Protein AF-A0A924IJB0-F1 (afdb_monomer_lite)

Structure (mmCIF, N/CA/C/O backbone):
data_AF-A0A924IJB0-F1
#
_entry.id   AF-A0A924IJB0-F1
#
loop_
_atom_site.group_PDB
_atom_site.id
_atom_site.type_symbol
_atom_site.label_atom_id
_atom_site.label_alt_id
_atom_site.label_comp_id
_atom_site.label_asym_id
_atom_site.label_entity_id
_atom_site.label_seq_id
_atom_site.pdbx_PDB_ins_code
_atom_site.Cartn_x
_atom_site.Cartn_y
_atom_site.Cartn_z
_atom_site.occupancy
_atom_site.B_iso_or_equiv
_atom_site.auth_seq_id
_atom_site.auth_comp_id
_atom_site.auth_asym_id
_atom_site.auth_atom_id
_atom_site.pdbx_PDB_model_num
ATOM 1 N N . ASP A 1 1 ? -0.884 10.575 5.904 1.00 69.75 1 ASP A N 1
ATOM 2 C CA . ASP A 1 1 ? 0.218 9.619 5.655 1.00 69.75 1 ASP A CA 1
ATOM 3 C C . ASP A 1 1 ? 0.117 9.148 4.200 1.00 69.75 1 ASP A C 1
ATOM 5 O O . ASP A 1 1 ? -0.997 9.064 3.702 1.00 69.75 1 ASP A O 1
ATOM 9 N N . ARG A 1 2 ? 1.236 8.926 3.495 1.00 82.44 2 ARG A N 1
ATOM 10 C CA . ARG A 1 2 ? 1.253 8.327 2.149 1.00 82.44 2 ARG A CA 1
ATOM 11 C C . ARG A 1 2 ? 1.459 6.807 2.259 1.00 82.44 2 ARG A C 1
ATOM 13 O O . ARG A 1 2 ? 2.461 6.340 2.808 1.00 82.44 2 ARG A O 1
ATOM 20 N N . THR A 1 3 ? 0.565 6.033 1.654 1.00 91.94 3 THR A N 1
ATOM 21 C CA . THR A 1 3 ? 0.683 4.569 1.557 1.00 91.94 3 THR A CA 1
ATOM 22 C C . THR A 1 3 ? 1.615 4.188 0.406 1.00 91.94 3 THR A C 1
ATOM 24 O O . THR A 1 3 ? 1.205 4.165 -0.749 1.00 91.94 3 THR A O 1
ATOM 27 N N . VAL A 1 4 ? 2.891 3.941 0.716 1.00 94.62 4 VAL A N 1
ATOM 28 C CA . VAL A 1 4 ? 3.938 3.544 -0.243 1.00 94.62 4 VAL A CA 1
ATOM 29 C C . VAL A 1 4 ? 4.889 2.566 0.447 1.00 94.62 4 VAL A C 1
ATOM 31 O O . VAL A 1 4 ? 5.239 2.776 1.609 1.00 94.62 4 VAL A O 1
ATOM 34 N N . GLY A 1 5 ? 5.319 1.516 -0.253 1.00 95.31 5 GLY A N 1
ATOM 35 C CA . GLY A 1 5 ? 6.289 0.551 0.260 1.00 95.31 5 GLY A CA 1
ATOM 36 C C . GLY A 1 5 ? 6.167 -0.815 -0.406 1.00 95.31 5 GLY A C 1
ATOM 37 O O . GLY A 1 5 ? 5.580 -0.945 -1.479 1.00 95.31 5 GLY A O 1
ATOM 38 N N . SER A 1 6 ? 6.714 -1.837 0.253 1.00 96.75 6 SER A N 1
ATOM 39 C CA . SER A 1 6 ? 6.495 -3.232 -0.137 1.00 96.75 6 SER A CA 1
ATOM 40 C C . SER A 1 6 ? 5.023 -3.633 0.071 1.00 96.75 6 SER A C 1
ATOM 42 O O . SER A 1 6 ? 4.318 -2.975 0.846 1.00 96.75 6 SER A O 1
ATOM 44 N N . PRO A 1 7 ? 4.549 -4.737 -0.534 1.00 96.38 7 PRO A N 1
ATOM 45 C CA . PRO A 1 7 ? 3.189 -5.230 -0.307 1.00 96.38 7 PRO A CA 1
ATOM 46 C C . PRO A 1 7 ? 2.850 -5.434 1.177 1.00 96.38 7 PRO A C 1
ATOM 48 O O . PRO A 1 7 ? 1.755 -5.082 1.607 1.00 96.38 7 PRO A O 1
ATOM 51 N N . ALA A 1 8 ? 3.803 -5.920 1.982 1.00 96.31 8 ALA A 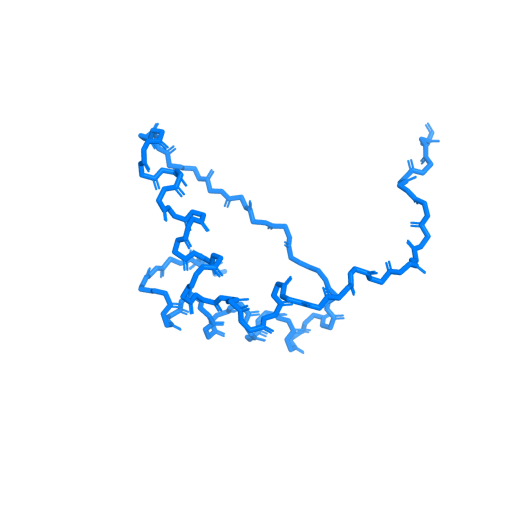N 1
ATOM 52 C CA . ALA A 1 8 ? 3.620 -6.100 3.424 1.00 96.31 8 ALA A CA 1
ATOM 53 C C . ALA A 1 8 ? 3.447 -4.760 4.161 1.00 96.31 8 ALA A C 1
ATOM 55 O O . ALA A 1 8 ? 2.556 -4.619 4.996 1.00 96.31 8 ALA A O 1
ATOM 56 N N . THR A 1 9 ? 4.258 -3.753 3.820 1.00 96.38 9 THR A N 1
ATOM 57 C CA . THR A 1 9 ? 4.129 -2.403 4.389 1.00 96.38 9 THR A CA 1
ATOM 58 C C . THR A 1 9 ? 2.795 -1.762 4.012 1.00 96.38 9 THR A C 1
ATOM 60 O O . THR A 1 9 ? 2.153 -1.133 4.849 1.00 96.38 9 THR A O 1
ATOM 63 N N . VAL A 1 10 ? 2.369 -1.920 2.757 1.00 96.00 10 VAL A N 1
ATOM 64 C CA . VAL A 1 10 ? 1.097 -1.378 2.267 1.00 96.00 10 VAL A CA 1
ATOM 65 C C . VAL A 1 10 ? -0.093 -2.063 2.940 1.00 96.00 10 VAL A C 1
ATOM 67 O O . VAL A 1 10 ? -1.003 -1.358 3.370 1.00 96.00 10 VAL A O 1
ATOM 70 N N . ARG A 1 11 ? -0.064 -3.395 3.107 1.00 95.00 11 ARG A N 1
ATOM 71 C CA . ARG A 1 11 ? -1.082 -4.148 3.861 1.00 95.00 11 ARG A CA 1
ATOM 72 C C . ARG A 1 11 ? -1.242 -3.586 5.272 1.00 95.00 11 ARG A C 1
ATOM 74 O O . ARG A 1 11 ? -2.344 -3.188 5.626 1.00 95.00 11 ARG A O 1
ATOM 81 N N . GLN A 1 12 ? -0.143 -3.465 6.023 1.00 96.00 12 GLN A N 1
ATOM 82 C CA . GLN A 1 12 ? -0.189 -2.961 7.398 1.00 96.00 12 GLN A CA 1
ATOM 83 C C . GLN A 1 12 ? -0.815 -1.563 7.478 1.00 96.00 12 GLN A C 1
ATOM 85 O O . GLN A 1 12 ? -1.735 -1.341 8.254 1.00 96.00 12 GLN A O 1
ATOM 90 N N . LYS A 1 13 ? -0.370 -0.627 6.631 1.00 95.62 13 LYS A N 1
ATOM 91 C CA . LYS A 1 13 ? -0.897 0.746 6.633 1.00 95.62 13 LYS A CA 1
ATOM 92 C C . LYS A 1 13 ? -2.386 0.819 6.296 1.00 95.62 13 LYS A C 1
ATOM 94 O O . LYS A 1 13 ? -3.098 1.665 6.829 1.00 95.62 13 LYS A O 1
ATOM 99 N N . LEU A 1 14 ? -2.848 -0.017 5.369 1.00 93.81 14 LEU A N 1
ATOM 100 C CA . LEU A 1 14 ? -4.258 -0.061 4.993 1.00 93.81 14 LEU A CA 1
ATOM 101 C C . LEU A 1 14 ? -5.109 -0.742 6.073 1.00 93.81 14 LEU A C 1
ATOM 103 O O . LEU A 1 14 ? -6.227 -0.296 6.312 1.00 93.81 14 LEU A O 1
ATOM 107 N N . ASP A 1 15 ? -4.578 -1.748 6.767 1.00 93.38 15 ASP A N 1
ATOM 108 C CA . ASP A 1 15 ? -5.226 -2.341 7.942 1.00 93.38 15 ASP A CA 1
ATOM 109 C C . ASP A 1 15 ? -5.372 -1.328 9.082 1.00 93.38 15 ASP A C 1
ATOM 111 O O . ASP A 1 15 ? -6.456 -1.204 9.654 1.00 93.38 15 ASP A O 1
ATOM 115 N N . ASP A 1 16 ? -4.330 -0.540 9.351 1.00 95.25 16 ASP A N 1
ATOM 116 C CA . ASP A 1 16 ? -4.375 0.538 10.342 1.00 95.25 16 ASP A CA 1
ATOM 117 C C . ASP A 1 16 ? -5.428 1.594 9.964 1.00 95.25 16 ASP A C 1
ATOM 119 O O . ASP A 1 16 ? -6.189 2.063 10.813 1.00 95.25 16 ASP A O 1
ATOM 123 N N . LEU A 1 17 ? -5.518 1.943 8.673 1.00 93.31 17 LEU A N 1
ATOM 124 C CA . LEU A 1 17 ? -6.521 2.880 8.165 1.00 93.31 17 LEU A CA 1
ATOM 125 C C . LEU A 1 17 ? -7.948 2.343 8.340 1.00 93.31 17 LEU A C 1
ATOM 127 O O . LEU A 1 17 ? -8.826 3.087 8.777 1.00 93.31 17 LEU A O 1
ATOM 131 N N . LEU A 1 18 ? -8.190 1.070 8.024 1.00 92.31 18 LEU A N 1
ATOM 132 C CA . LEU A 1 18 ? -9.498 0.431 8.203 1.00 92.31 18 LEU A CA 1
ATOM 133 C C . LEU A 1 18 ? -9.892 0.374 9.676 1.00 92.31 18 LEU A C 1
ATOM 135 O O . LEU A 1 18 ? -11.015 0.725 10.020 1.00 92.31 18 LEU A O 1
ATOM 139 N N . ALA A 1 19 ? -8.962 -0.004 10.554 1.00 94.44 19 ALA A N 1
ATOM 140 C CA . ALA A 1 19 ? -9.206 -0.051 11.991 1.00 94.44 19 ALA A CA 1
ATOM 141 C C . ALA A 1 19 ? -9.538 1.336 12.566 1.00 94.44 19 ALA A C 1
ATOM 143 O O . ALA A 1 19 ? -10.403 1.457 13.430 1.00 94.44 19 ALA A O 1
AT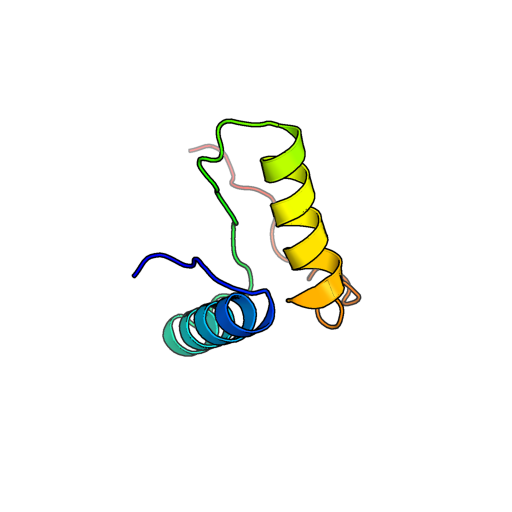OM 144 N N . LEU A 1 20 ? -8.876 2.384 12.068 1.00 96.81 20 LEU A N 1
ATOM 145 C CA . LEU A 1 20 ? -9.103 3.759 12.509 1.00 96.81 20 LEU A CA 1
ATOM 146 C C . LEU A 1 20 ? -10.436 4.337 12.014 1.00 96.81 20 LEU A C 1
ATOM 148 O O . LEU A 1 20 ? -11.038 5.163 12.697 1.00 96.81 20 LEU A O 1
ATOM 152 N N . THR A 1 21 ? -10.872 3.949 10.816 1.00 95.50 21 THR A N 1
ATOM 153 C CA . THR A 1 21 ? -12.021 4.571 10.133 1.00 95.50 21 THR A CA 1
ATOM 154 C C . THR A 1 21 ? -13.293 3.734 10.172 1.00 95.50 21 THR A C 1
ATOM 156 O O . THR A 1 21 ? -14.366 4.275 9.922 1.00 95.50 21 THR A O 1
ATOM 159 N N . ALA A 1 22 ? -13.180 2.438 10.473 1.00 93.44 22 ALA A N 1
ATOM 160 C CA . ALA A 1 22 ? -14.242 1.446 10.334 1.00 93.44 22 ALA A CA 1
ATOM 161 C C . ALA A 1 22 ? -14.885 1.420 8.931 1.00 93.44 22 ALA A C 1
ATOM 163 O O . ALA A 1 22 ? -16.056 1.078 8.797 1.00 93.44 22 ALA A O 1
ATOM 164 N N . ALA A 1 23 ? -14.139 1.800 7.889 1.00 91.12 23 ALA A N 1
ATOM 165 C CA . ALA A 1 23 ? -14.625 1.740 6.517 1.00 91.12 23 ALA A CA 1
ATOM 166 C C . ALA A 1 23 ? -14.774 0.284 6.047 1.00 91.12 23 ALA A C 1
ATOM 168 O O . ALA A 1 23 ? -13.914 -0.554 6.315 1.00 91.12 23 ALA A O 1
ATOM 169 N N . ASP A 1 24 ? -15.834 -0.001 5.294 1.00 85.81 24 ASP A N 1
ATOM 170 C CA . ASP A 1 24 ? -16.043 -1.316 4.675 1.00 85.81 24 ASP A CA 1
ATOM 171 C C . ASP A 1 24 ? -15.232 -1.488 3.380 1.00 85.81 24 ASP A C 1
ATOM 173 O O . ASP A 1 24 ? -14.907 -2.606 2.975 1.00 85.81 24 ASP A O 1
ATOM 177 N N . GLU A 1 25 ? -14.878 -0.372 2.735 1.00 86.94 25 GLU A N 1
ATOM 178 C CA . GLU A 1 25 ? -14.205 -0.327 1.439 1.00 86.94 25 GLU A CA 1
ATOM 179 C C . GLU A 1 25 ? -13.087 0.724 1.407 1.00 86.94 25 GLU A C 1
ATOM 181 O O . GLU A 1 25 ? -13.137 1.747 2.092 1.00 86.94 25 GLU A O 1
ATOM 186 N N . ILE A 1 26 ? -12.081 0.491 0.555 1.00 88.44 26 ILE A N 1
ATOM 187 C CA . ILE A 1 26 ? -11.008 1.450 0.268 1.00 88.44 26 ILE A CA 1
ATOM 188 C C . ILE A 1 26 ? -10.944 1.692 -1.234 1.00 88.44 26 ILE A C 1
ATOM 190 O O . ILE A 1 26 ? -10.722 0.768 -2.016 1.00 88.44 26 ILE A O 1
ATOM 194 N N . MET A 1 27 ? -11.027 2.957 -1.634 1.00 90.62 27 MET A N 1
ATOM 195 C CA . MET A 1 27 ? -10.683 3.366 -2.993 1.00 90.62 27 MET A CA 1
ATOM 196 C C . MET A 1 27 ? -9.177 3.621 -3.100 1.00 90.62 27 MET A C 1
ATOM 198 O O . MET A 1 27 ? -8.630 4.479 -2.404 1.00 90.62 27 MET A O 1
ATOM 202 N N . VAL A 1 28 ? -8.495 2.896 -3.990 1.00 91.69 28 VAL A N 1
ATOM 203 C CA . VAL A 1 28 ? -7.053 3.058 -4.222 1.00 91.69 28 VAL A CA 1
ATOM 204 C C . VAL A 1 28 ? -6.798 3.945 -5.436 1.00 91.69 28 VAL A C 1
ATOM 206 O O . VAL A 1 28 ? -7.079 3.571 -6.575 1.00 91.69 28 VAL A O 1
ATOM 209 N N . MET A 1 29 ? -6.162 5.089 -5.197 1.00 92.44 29 MET A N 1
ATOM 210 C CA . MET A 1 29 ? -5.662 5.979 -6.241 1.00 92.44 29 MET A CA 1
ATOM 211 C C . MET A 1 29 ? -4.138 6.057 -6.172 1.00 92.44 29 MET A C 1
ATOM 213 O O . MET A 1 29 ? -3.568 6.281 -5.103 1.00 92.44 29 MET A O 1
ATOM 217 N N . ASN A 1 30 ? -3.474 5.909 -7.317 1.00 91.62 30 ASN A N 1
ATOM 218 C CA . ASN A 1 30 ? -2.045 6.167 -7.445 1.00 91.62 30 ASN A CA 1
ATOM 219 C C . ASN A 1 30 ? -1.775 7.192 -8.555 1.00 91.62 30 ASN A C 1
ATOM 221 O O . ASN A 1 30 ? -2.554 7.347 -9.492 1.00 91.62 30 ASN A O 1
ATOM 225 N N . LEU A 1 31 ? -0.660 7.907 -8.417 1.00 93.12 31 LEU A N 1
ATOM 226 C CA . LEU A 1 31 ? -0.140 8.846 -9.411 1.00 93.12 31 LEU A CA 1
ATOM 22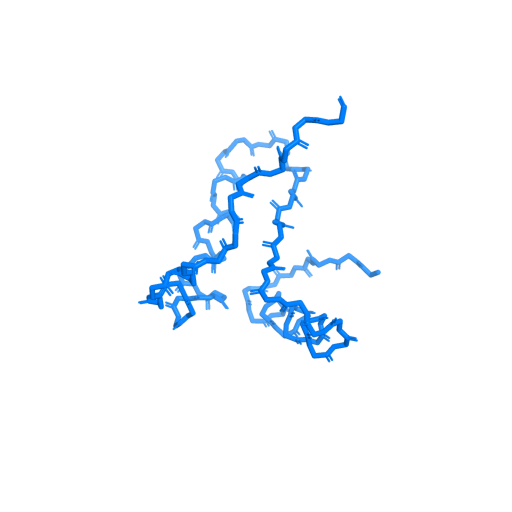7 C C . LEU A 1 31 ? 1.197 8.305 -9.923 1.00 93.12 31 LEU A C 1
ATOM 229 O O . LEU A 1 31 ? 2.255 8.875 -9.663 1.00 93.12 31 LEU A O 1
ATOM 233 N N . ILE A 1 32 ? 1.141 7.145 -10.576 1.00 95.88 32 ILE A N 1
ATOM 234 C CA . ILE A 1 32 ? 2.296 6.498 -11.204 1.00 95.88 32 ILE A CA 1
ATOM 23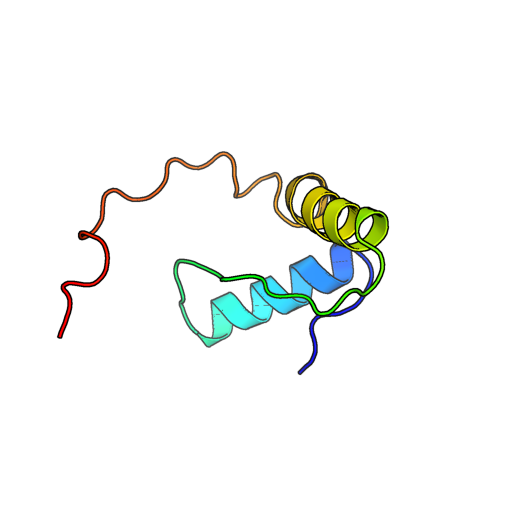5 C C . ILE A 1 32 ? 2.274 6.838 -12.697 1.00 95.88 32 ILE A C 1
ATOM 237 O O . ILE A 1 32 ? 1.266 6.618 -13.377 1.00 95.88 32 ILE A O 1
ATOM 241 N N . ALA A 1 33 ? 3.373 7.431 -13.174 1.00 97.06 33 ALA A N 1
ATOM 242 C CA . ALA A 1 33 ? 3.487 7.941 -14.537 1.00 97.06 33 ALA A CA 1
ATOM 243 C C . ALA A 1 33 ? 3.523 6.809 -15.569 1.00 97.06 33 ALA A C 1
ATOM 245 O O . ALA A 1 33 ? 2.773 6.847 -16.545 1.00 97.06 33 ALA A O 1
ATOM 246 N N . ASP A 1 34 ? 4.364 5.799 -15.334 1.00 98.12 34 ASP A N 1
ATOM 247 C CA . ASP A 1 34 ? 4.437 4.635 -16.206 1.00 98.12 34 ASP A CA 1
ATOM 248 C C . ASP A 1 34 ? 3.188 3.757 -16.042 1.00 98.12 34 ASP A C 1
ATOM 250 O O . ASP A 1 34 ? 2.740 3.447 -14.934 1.00 98.12 34 ASP A O 1
ATOM 254 N N . HIS A 1 35 ? 2.584 3.380 -17.167 1.00 97.69 35 HIS A N 1
ATOM 255 C CA . HIS A 1 35 ? 1.361 2.587 -17.157 1.00 97.69 35 HIS A CA 1
ATOM 256 C C . HIS A 1 35 ? 1.599 1.163 -16.649 1.00 97.69 35 HIS A C 1
ATOM 258 O O . HIS A 1 35 ? 0.771 0.640 -15.905 1.00 97.69 35 HIS A O 1
ATOM 264 N N . THR A 1 36 ? 2.725 0.558 -17.020 1.00 98.38 36 THR A N 1
ATOM 265 C CA . THR A 1 36 ? 3.093 -0.803 -16.624 1.00 98.38 36 THR A CA 1
ATOM 266 C C . THR A 1 36 ? 3.332 -0.860 -15.123 1.00 98.38 36 THR A C 1
ATOM 268 O O . THR A 1 36 ? 2.794 -1.738 -14.454 1.00 98.38 36 THR A O 1
ATOM 271 N N . ASP A 1 37 ? 4.031 0.131 -14.567 1.00 98.00 37 ASP A N 1
ATOM 272 C CA . ASP A 1 37 ? 4.227 0.241 -13.119 1.00 98.00 37 ASP A CA 1
ATOM 273 C C . ASP A 1 37 ? 2.903 0.475 -12.384 1.00 98.00 37 ASP A C 1
ATOM 275 O O . ASP A 1 37 ? 2.665 -0.087 -11.310 1.00 98.00 37 ASP A O 1
ATOM 279 N N . ARG A 1 38 ? 2.000 1.276 -12.969 1.00 96.94 38 ARG A N 1
ATOM 280 C CA . ARG A 1 38 ? 0.659 1.486 -12.413 1.00 96.94 38 ARG A CA 1
ATOM 281 C C . ARG A 1 38 ? -0.127 0.180 -12.354 1.00 96.94 38 ARG A C 1
ATOM 283 O O . ARG A 1 38 ? -0.710 -0.113 -11.312 1.00 96.94 38 ARG A O 1
ATOM 290 N N . VAL A 1 39 ? -0.136 -0.593 -13.439 1.00 97.25 39 VAL A N 1
ATOM 291 C CA . VAL A 1 39 ? -0.779 -1.915 -13.489 1.00 97.25 39 VAL A CA 1
ATOM 292 C C . VAL A 1 39 ? -0.139 -2.847 -12.465 1.00 97.25 39 VAL A C 1
ATOM 294 O O . VAL A 1 39 ? -0.847 -3.413 -11.633 1.00 97.25 39 VAL A O 1
ATOM 297 N N . ARG A 1 40 ? 1.197 -2.911 -12.424 1.00 97.56 40 ARG A N 1
ATOM 298 C CA . ARG A 1 40 ? 1.931 -3.753 -11.478 1.00 97.56 40 ARG A CA 1
ATOM 299 C C . ARG A 1 40 ? 1.617 -3.411 -10.023 1.00 97.56 40 ARG A C 1
ATOM 301 O O . ARG A 1 40 ? 1.499 -4.308 -9.193 1.00 97.56 40 ARG A O 1
ATOM 308 N N . SER A 1 41 ? 1.436 -2.131 -9.698 1.00 96.88 41 SER A N 1
ATOM 309 C CA . SER A 1 41 ? 1.014 -1.706 -8.360 1.00 96.88 41 SER A CA 1
ATOM 310 C C . SER A 1 41 ? -0.349 -2.283 -7.971 1.00 96.88 41 SER A C 1
ATOM 312 O O . SER A 1 41 ? -0.529 -2.647 -6.809 1.00 96.88 41 SER A O 1
ATOM 314 N N . TYR A 1 42 ? -1.304 -2.356 -8.902 1.00 95.50 42 TYR A N 1
ATOM 315 C CA . TYR A 1 42 ? -2.620 -2.942 -8.642 1.00 95.50 42 TYR A CA 1
ATOM 316 C C . TYR A 1 42 ? -2.562 -4.470 -8.539 1.00 95.50 42 TYR A C 1
ATOM 318 O O . TYR A 1 42 ? -3.195 -5.031 -7.648 1.00 95.50 42 TYR A O 1
ATOM 326 N N . GLU A 1 43 ? -1.755 -5.137 -9.367 1.00 95.88 43 GLU A N 1
ATOM 327 C CA . GLU A 1 43 ? -1.509 -6.583 -9.252 1.00 95.88 43 GLU A CA 1
ATOM 328 C C . GLU A 1 43 ? -0.915 -6.941 -7.887 1.00 95.88 43 GLU A C 1
ATOM 330 O O . GLU A 1 43 ? -1.431 -7.810 -7.194 1.00 95.88 43 GLU A O 1
ATOM 335 N N . LEU A 1 44 ? 0.123 -6.224 -7.440 1.00 96.25 44 LEU A N 1
ATOM 336 C CA . LEU A 1 44 ? 0.739 -6.452 -6.128 1.00 96.25 44 LEU A CA 1
ATOM 337 C C . LEU A 1 44 ? -0.258 -6.254 -4.979 1.00 96.25 44 LEU A C 1
ATOM 339 O O . LEU A 1 44 ? -0.228 -6.992 -3.990 1.00 96.25 44 LEU A O 1
ATOM 343 N N . LEU A 1 45 ? -1.149 -5.268 -5.107 1.00 94.12 45 LEU A N 1
ATOM 344 C CA . LEU A 1 45 ? -2.229 -5.069 -4.149 1.00 94.12 45 LEU A CA 1
ATOM 345 C C . LEU A 1 45 ? -3.176 -6.272 -4.124 1.00 94.12 45 LEU A C 1
ATOM 347 O O . LEU A 1 45 ? -3.440 -6.803 -3.048 1.00 94.12 45 LEU A O 1
ATOM 351 N N . ALA A 1 46 ? -3.641 -6.721 -5.290 1.00 93.00 46 ALA A N 1
ATOM 352 C CA . ALA A 1 46 ? -4.604 -7.808 -5.404 1.00 93.00 46 ALA A CA 1
ATOM 353 C C . ALA A 1 46 ? -4.025 -9.172 -5.002 1.00 93.00 46 ALA A C 1
ATOM 355 O O . ALA A 1 46 ? -4.678 -9.932 -4.297 1.00 93.00 46 ALA A O 1
ATOM 356 N N . GLU A 1 47 ? -2.797 -9.476 -5.411 1.00 93.62 47 GLU A N 1
ATOM 357 C CA . GLU A 1 47 ? -2.201 -10.810 -5.286 1.00 93.62 47 GLU A CA 1
ATOM 358 C C . GLU A 1 47 ? -1.423 -11.010 -3.985 1.00 93.62 47 GLU A C 1
ATOM 360 O O . GLU A 1 47 ? -1.272 -12.140 -3.526 1.00 93.62 47 GLU A O 1
ATOM 365 N N . GLN A 1 48 ? -0.901 -9.938 -3.381 1.00 94.44 48 GLN A N 1
ATOM 366 C CA . GLN A 1 48 ? 0.013 -10.057 -2.237 1.00 94.44 48 GLN A CA 1
ATOM 367 C C . GLN A 1 48 ? -0.497 -9.297 -1.013 1.00 94.44 48 GLN A C 1
ATOM 369 O O . GLN A 1 48 ? -0.495 -9.826 0.104 1.00 94.44 48 GLN A O 1
ATOM 374 N N . ALA A 1 49 ? -0.980 -8.067 -1.198 1.00 89.19 49 ALA A N 1
ATOM 375 C CA . ALA A 1 49 ? -1.447 -7.262 -0.074 1.00 89.19 49 ALA A CA 1
ATOM 376 C C . ALA A 1 49 ? -2.896 -7.570 0.353 1.00 89.19 49 ALA A C 1
ATOM 378 O O . ALA A 1 49 ? -3.199 -7.344 1.517 1.00 89.19 49 ALA A O 1
ATOM 379 N N . PHE A 1 50 ? -3.773 -8.081 -0.526 1.00 87.44 50 PHE A N 1
ATOM 380 C CA . PHE A 1 50 ? -5.212 -8.275 -0.234 1.00 87.44 50 PHE A CA 1
ATOM 381 C C . PHE A 1 50 ? -5.844 -9.547 -0.828 1.00 87.44 50 PHE A C 1
ATOM 383 O O . PHE A 1 50 ? -7.071 -9.668 -0.843 1.00 87.44 50 PHE A O 1
ATOM 390 N N . ALA A 1 51 ? -5.045 -10.516 -1.281 1.00 86.00 51 ALA A N 1
ATOM 391 C CA . ALA A 1 51 ? -5.554 -11.733 -1.931 1.00 86.00 51 ALA A CA 1
ATOM 392 C C . ALA A 1 51 ? -6.619 -12.480 -1.109 1.00 86.00 51 ALA A C 1
ATOM 394 O O . ALA A 1 51 ? -7.606 -12.969 -1.651 1.00 86.00 51 ALA A O 1
ATOM 395 N N . ASP A 1 52 ? -6.456 -12.512 0.214 1.00 87.12 52 ASP A N 1
ATOM 396 C CA . ASP A 1 52 ? -7.375 -13.140 1.163 1.00 87.12 52 ASP A CA 1
ATOM 397 C C . ASP A 1 52 ? -8.713 -12.395 1.321 1.00 87.12 52 ASP A C 1
ATOM 399 O O . ASP A 1 52 ? -9.716 -12.996 1.706 1.00 87.12 52 ASP A O 1
ATOM 403 N N . ARG A 1 53 ? -8.757 -11.094 1.008 1.00 77.81 53 ARG A N 1
ATOM 404 C CA . ARG A 1 53 ? -9.948 -10.248 1.187 1.00 77.81 53 ARG A CA 1
ATOM 405 C C . ARG A 1 53 ? -10.781 -10.084 -0.078 1.00 77.81 53 ARG A C 1
ATOM 407 O O . ARG A 1 53 ? -11.996 -9.945 0.030 1.00 77.81 53 ARG A O 1
ATOM 414 N N . LEU A 1 54 ? -10.165 -10.157 -1.258 1.00 73.31 54 LEU A N 1
ATOM 415 C CA . LEU A 1 54 ? -10.863 -10.028 -2.546 1.00 73.31 54 LEU A CA 1
ATOM 416 C C . LEU A 1 54 ? -11.707 -11.257 -2.920 1.00 73.31 54 LEU A C 1
ATOM 418 O O . LEU A 1 54 ? -12.577 -11.167 -3.779 1.00 73.31 54 LEU A O 1
ATOM 422 N N . ALA A 1 55 ? -11.496 -12.396 -2.258 1.00 66.94 55 ALA A N 1
ATOM 423 C CA . ALA A 1 55 ? -12.305 -13.598 -2.455 1.00 66.94 55 ALA A CA 1
ATOM 424 C C . ALA A 1 5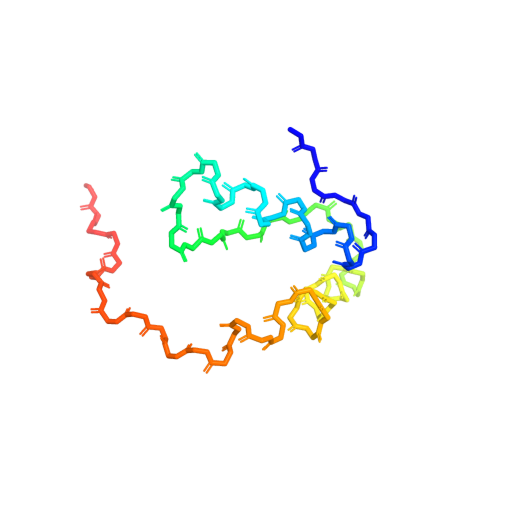5 ? -13.702 -13.521 -1.797 1.00 66.94 55 ALA A C 1
ATOM 426 O O . ALA A 1 55 ? -14.522 -14.421 -1.986 1.00 66.94 55 ALA A O 1
ATOM 427 N N . ARG A 1 56 ? -13.988 -12.479 -0.998 1.00 58.53 56 ARG A N 1
ATOM 428 C CA . ARG A 1 56 ? -15.278 -12.323 -0.313 1.00 58.53 56 ARG A CA 1
ATOM 429 C C . ARG A 1 56 ? -16.335 -11.774 -1.285 1.00 58.53 56 ARG A C 1
ATOM 431 O O . ARG A 1 56 ? -16.047 -10.806 -1.984 1.00 58.53 56 ARG A O 1
ATOM 438 N N . PRO A 1 57 ? -17.569 -12.317 -1.312 1.00 53.44 57 PRO A N 1
ATOM 439 C CA . PRO A 1 57 ? -18.649 -11.710 -2.078 1.00 53.44 57 PRO A CA 1
ATOM 440 C C . PRO A 1 57 ? -18.895 -10.278 -1.588 1.00 53.44 57 PRO A C 1
ATOM 442 O O . PRO A 1 57 ? -19.031 -10.032 -0.387 1.00 53.44 57 PRO A O 1
ATOM 445 N N . GLN A 1 58 ? -18.933 -9.349 -2.539 1.00 61.72 58 GLN A N 1
ATOM 446 C CA . GLN A 1 58 ? -19.324 -7.957 -2.335 1.00 61.72 58 GLN A CA 1
ATOM 447 C C . GLN A 1 58 ? -20.670 -7.886 -1.592 1.00 61.72 58 GLN A C 1
ATOM 449 O O . GLN A 1 58 ? -21.625 -8.575 -1.961 1.00 61.72 58 GLN A O 1
ATOM 454 N N . HIS A 1 59 ? -20.723 -7.104 -0.504 1.00 57.19 59 HIS A N 1
ATOM 455 C CA . HIS A 1 59 ? -21.954 -6.880 0.257 1.00 57.19 59 HIS A CA 1
ATOM 456 C C . HIS A 1 59 ? -23.026 -6.323 -0.690 1.00 57.19 59 HIS A C 1
ATOM 458 O O . HIS A 1 59 ? -22.827 -5.292 -1.325 1.00 57.19 59 HIS A O 1
ATOM 464 N N . ALA A 1 60 ? -24.176 -6.991 -0.780 1.00 58.56 60 ALA A N 1
ATOM 465 C CA . ALA A 1 60 ? -25.355 -6.439 -1.436 1.00 58.56 60 ALA A CA 1
ATOM 466 C C . ALA A 1 60 ? -25.952 -5.335 -0.535 1.00 58.56 60 ALA A C 1
ATOM 468 O O . ALA A 1 60 ? -26.816 -5.606 0.294 1.00 58.56 60 ALA A O 1
ATOM 469 N N . GLY A 1 61 ? -25.445 -4.104 -0.649 1.00 55.78 61 GLY A N 1
ATOM 470 C CA . GLY A 1 61 ? -25.867 -2.912 0.106 1.00 55.78 61 GLY A CA 1
ATOM 471 C C . GLY A 1 61 ? -25.757 -1.646 -0.756 1.00 55.78 61 GLY A C 1
ATOM 472 O O . GLY A 1 61 ? -25.145 -1.707 -1.816 1.00 55.78 61 GLY A O 1
ATOM 473 N N . PRO A 1 62 ? -26.473 -0.561 -0.404 1.00 56.78 62 PRO A N 1
ATOM 474 C CA . PRO A 1 62 ? -27.420 0.106 -1.291 1.00 56.78 62 PRO A CA 1
ATOM 475 C C . PRO A 1 62 ? -26.790 0.767 -2.526 1.00 56.78 62 PRO A C 1
ATOM 477 O O . PRO A 1 62 ? -25.643 1.195 -2.523 1.00 56.78 62 PRO A O 1
ATOM 480 N N . SER A 1 63 ? -27.631 0.839 -3.564 1.00 55.19 63 SER A N 1
ATOM 481 C CA . SER A 1 63 ? -27.439 1.393 -4.912 1.00 55.19 63 SER A CA 1
ATOM 482 C C . SER A 1 63 ? -26.413 2.534 -5.035 1.00 55.19 63 SER A C 1
ATOM 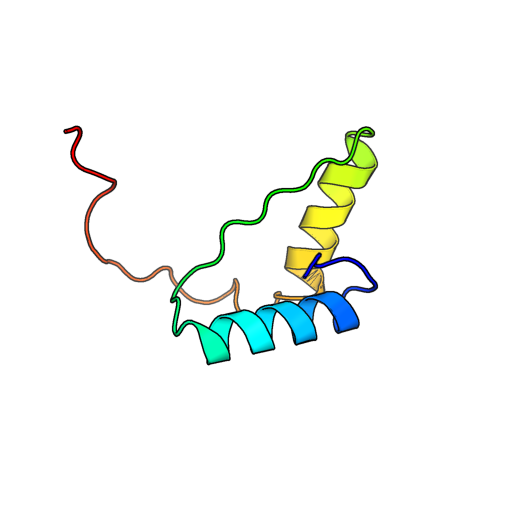484 O O . SER A 1 63 ? -26.387 3.413 -4.171 1.00 55.19 63 SER A O 1
ATOM 486 N N . PRO A 1 64 ? -25.657 2.598 -6.156 1.00 60.69 64 PRO A N 1
ATOM 487 C CA . PRO A 1 64 ? -24.747 3.702 -6.446 1.00 60.69 64 PRO A CA 1
ATOM 488 C C . PRO A 1 64 ? -25.452 5.048 -6.276 1.00 60.69 64 PRO A C 1
ATOM 490 O O . PRO A 1 64 ? -26.632 5.177 -6.614 1.00 60.69 64 PRO A O 1
ATOM 493 N N . LEU A 1 65 ? -24.690 5.997 -5.721 1.00 66.38 65 LEU A N 1
ATOM 494 C CA . LEU A 1 65 ? -25.031 7.394 -5.450 1.00 66.38 65 LEU A CA 1
ATOM 495 C C . LEU A 1 65 ? -26.198 7.874 -6.319 1.00 66.38 65 LEU A C 1
ATOM 497 O O . LEU A 1 65 ? -26.047 8.036 -7.532 1.00 66.38 65 LEU A O 1
ATOM 501 N N . GLN A 1 66 ? -27.362 8.096 -5.701 1.00 57.56 66 GLN A N 1
ATOM 502 C CA . GLN A 1 66 ? -28.423 8.821 -6.389 1.00 57.56 66 GLN A CA 1
ATOM 503 C C . GLN A 1 66 ? -27.879 10.212 -6.743 1.00 57.56 66 GLN A C 1
ATOM 505 O O . GLN A 1 66 ? -27.274 10.850 -5.874 1.00 57.56 66 GLN A O 1
ATOM 510 N N . PRO A 1 67 ? -28.022 10.662 -8.001 1.00 53.38 67 PRO A N 1
ATOM 511 C CA . PRO A 1 67 ? -27.562 11.983 -8.389 1.00 53.38 67 PRO A CA 1
ATOM 512 C C . PRO A 1 67 ? -28.320 13.027 -7.565 1.00 53.38 67 PRO A C 1
ATOM 514 O O . PRO A 1 67 ? -29.546 12.959 -7.454 1.00 53.38 67 PRO A O 1
ATOM 517 N N . VAL A 1 68 ? -27.558 13.938 -6.954 1.00 62.88 68 VAL A N 1
ATOM 518 C CA . VAL A 1 68 ? -28.076 15.159 -6.320 1.00 62.88 68 VAL A CA 1
ATOM 519 C C . VAL A 1 68 ? -28.745 16.072 -7.337 1.00 62.88 68 VAL A C 1
ATOM 521 O O . VAL A 1 68 ? -28.271 16.112 -8.497 1.00 62.88 68 VAL A O 1
#

pLDDT: mean 85.66, std 14.7, range [53.38, 98.38]

Sequence (68 aa):
DRTVGSPATVRQKLDDLLALTAADEIMVMNLIADHTDRVRSYELLAEQAFADRLARPQHAGPSPLQPV

Foldseek 3Di:
DDQDDQLVSNLVVVVVVCVVPVDPDDDDDDDDPDPVVVVVVVVSCCPPNQVVPVPDPDDPDDDDDDDD

Radius of gyration: 13.92 Å; chains: 1; bounding box: 35×29×30 Å

Secondary structure (DSSP, 8-state):
----SSHHHHHHHHHHHHHHH--S--------SSHHHHHHHHHHIIIIISHHHHTSPPP----S----